Protein AF-A0A958E7C4-F1 (afdb_monomer_lite)

Sequence (116 aa):
GKSASSIRKDVEETSGQLFGSSYFYQQKHGRKPGKFPPIDDMLNWIRAKGITPRDGKTTERQLAFLFARKIAREGTDIFQGKRPELDPGEQIQKLVMEFSRSVSKELRKEIKAIHK

Foldseek 3Di:
DVFVVQWDWDDDPQDIDTDTDPVLVCLAQFFAAADFDDLVVLLVVCVVVVNDDPPVPDDSSNVSNVVSVCCNHGTDCSNVVVDHGPDCPVVVVVVSVVVVVVVVVVVVVVVVVVVD

Secondary structure (DSSP, 8-state):
-TTGGG-EEEE-SS-EEEE--THHHHHHH---SSSPPPHHHHHHHHHHTT---SSSSS-HHHHHHHHHHHHHHH--TTTTTSS-----HHHHHHHHHHHHHHHHHHHHHHHHHHT-

Radius of gyration: 21.51 Å; chains: 1; bounding box: 40×28×67 Å

pLDDT: mean 79.08, std 14.34, range [44.78, 96.5]

Structure (mmCIF, N/CA/C/O backbone):
data_AF-A0A958E7C4-F1
#
_entry.id   AF-A0A958E7C4-F1
#
loop_
_atom_site.group_PDB
_atom_site.id
_atom_site.type_symbol
_atom_site.label_atom_id
_atom_site.label_alt_id
_atom_site.label_comp_id
_atom_site.label_asym_id
_atom_site.label_entity_id
_atom_site.label_seq_id
_atom_site.pdbx_PDB_ins_code
_atom_site.Cartn_x
_atom_site.Cartn_y
_atom_site.Cartn_z
_atom_site.occupancy
_atom_site.B_iso_or_equiv
_atom_site.auth_seq_id
_atom_site.auth_comp_id
_atom_site.auth_asym_id
_atom_site.auth_atom_id
_atom_site.pdbx_PDB_model_num
ATOM 1 N N . GLY A 1 1 ? -0.947 -9.638 -5.042 1.00 55.94 1 GLY A N 1
ATOM 2 C CA . GLY A 1 1 ? -1.918 -8.681 -4.459 1.00 55.94 1 GLY A CA 1
ATOM 3 C C . GLY A 1 1 ? -2.679 -7.975 -5.567 1.00 55.94 1 GLY A C 1
ATOM 4 O O . GLY A 1 1 ? -2.106 -7.833 -6.639 1.00 55.94 1 GLY A O 1
ATOM 5 N N . LYS A 1 2 ? -3.928 -7.541 -5.321 1.00 61.06 2 LYS A N 1
ATOM 6 C CA . LYS A 1 2 ? -4.873 -7.056 -6.356 1.00 61.06 2 LYS A CA 1
ATOM 7 C C . LYS A 1 2 ? -4.293 -5.997 -7.316 1.00 61.06 2 LYS A C 1
ATOM 9 O O . LYS A 1 2 ? -4.568 -6.049 -8.509 1.00 61.06 2 LYS A O 1
ATOM 14 N N . SER A 1 3 ? -3.439 -5.097 -6.825 1.00 59.72 3 SER A N 1
ATOM 15 C CA . SER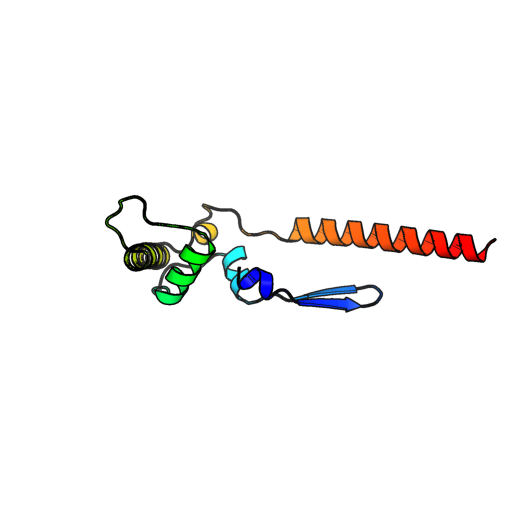 A 1 3 ? -2.794 -4.059 -7.646 1.00 59.72 3 SER A CA 1
ATOM 16 C C . SER A 1 3 ? -1.761 -4.621 -8.628 1.00 59.72 3 SER A C 1
ATOM 18 O O . SER A 1 3 ? -1.731 -4.208 -9.781 1.00 59.72 3 SER A O 1
ATOM 20 N N . ALA A 1 4 ? -0.957 -5.604 -8.213 1.00 57.22 4 ALA A N 1
ATOM 21 C CA . ALA A 1 4 ? 0.026 -6.245 -9.092 1.00 57.22 4 ALA A CA 1
ATOM 22 C C . ALA A 1 4 ? -0.652 -7.073 -10.197 1.00 57.22 4 ALA A C 1
ATOM 24 O O . ALA A 1 4 ? -0.196 -7.083 -11.330 1.00 57.22 4 ALA A O 1
ATOM 25 N N . SER A 1 5 ? -1.785 -7.707 -9.885 1.00 57.69 5 SER A N 1
ATOM 26 C CA . SER A 1 5 ? -2.604 -8.438 -10.863 1.00 57.69 5 SER A CA 1
ATOM 27 C C . SER A 1 5 ? -3.404 -7.530 -11.806 1.00 57.69 5 SER A C 1
ATOM 29 O O . SER A 1 5 ? -3.943 -8.021 -12.787 1.00 57.69 5 SER A O 1
ATOM 31 N N . SER A 1 6 ? -3.495 -6.224 -11.521 1.00 60.94 6 SER A N 1
ATOM 32 C CA . SER A 1 6 ? -4.144 -5.241 -12.409 1.00 60.94 6 SER A CA 1
ATOM 33 C C . SER A 1 6 ? -3.206 -4.666 -13.470 1.00 60.94 6 SER A C 1
ATOM 35 O O . SER A 1 6 ? -3.615 -3.803 -14.241 1.00 60.94 6 SER A O 1
ATOM 37 N N . ILE A 1 7 ? -1.943 -5.096 -13.469 1.00 61.53 7 ILE A N 1
ATOM 38 C CA . ILE A 1 7 ? -0.943 -4.613 -14.410 1.00 61.53 7 ILE A CA 1
ATOM 39 C C . ILE A 1 7 ? -1.217 -5.243 -15.775 1.00 61.53 7 ILE A C 1
ATOM 41 O O . ILE A 1 7 ? -1.097 -6.459 -15.933 1.00 61.53 7 ILE A O 1
ATOM 45 N N . ARG A 1 8 ? -1.556 -4.412 -16.761 1.00 62.72 8 ARG A N 1
ATOM 46 C CA . ARG A 1 8 ? -1.645 -4.813 -18.166 1.00 62.72 8 ARG A CA 1
ATOM 47 C C . ARG A 1 8 ? -0.456 -4.238 -18.922 1.00 62.72 8 ARG A C 1
ATOM 49 O O . ARG A 1 8 ? -0.132 -3.063 -18.769 1.00 62.72 8 ARG A O 1
ATOM 56 N N . LYS A 1 9 ? 0.172 -5.085 -19.733 1.00 55.97 9 LYS A N 1
ATOM 57 C CA . LYS A 1 9 ? 1.183 -4.688 -20.710 1.00 55.97 9 LYS A CA 1
ATOM 58 C C . LYS A 1 9 ? 0.541 -4.720 -22.090 1.00 55.97 9 LYS A C 1
ATOM 60 O O . LYS A 1 9 ? -0.021 -5.749 -22.453 1.00 55.97 9 LYS A O 1
ATOM 65 N N . ASP A 1 10 ? 0.642 -3.628 -22.827 1.00 56.00 10 ASP A N 1
ATOM 66 C CA . ASP A 1 10 ? 0.451 -3.642 -24.273 1.00 56.00 10 ASP A CA 1
ATOM 67 C C . ASP A 1 10 ? 1.828 -3.384 -24.889 1.00 56.00 10 ASP A C 1
ATOM 69 O O . ASP A 1 10 ? 2.517 -2.438 -24.511 1.00 56.00 10 ASP A O 1
ATOM 73 N N . VAL A 1 11 ? 2.279 -4.302 -25.740 1.00 52.50 11 VAL A N 1
ATOM 74 C CA . VAL A 1 11 ? 3.619 -4.284 -26.334 1.00 52.50 11 VAL A CA 1
ATOM 75 C C . VAL A 1 11 ? 3.449 -4.216 -27.842 1.00 52.50 11 VAL A C 1
ATOM 77 O O . VAL A 1 11 ? 2.817 -5.094 -28.424 1.00 52.50 11 VAL A O 1
ATOM 80 N N . GLU A 1 12 ? 4.017 -3.183 -28.448 1.00 61.03 12 GLU A N 1
ATOM 81 C CA . GLU A 1 12 ? 4.210 -3.063 -29.887 1.00 61.03 12 GLU A CA 1
ATOM 82 C C . GLU A 1 12 ? 5.668 -3.350 -30.257 1.00 61.03 12 GLU A C 1
ATOM 84 O O . GLU A 1 12 ? 6.538 -3.492 -29.397 1.00 61.03 12 GLU A O 1
ATOM 89 N N . GLU A 1 13 ? 5.941 -3.418 -31.558 1.00 51.16 13 GLU A N 1
ATOM 90 C CA . GLU A 1 13 ? 7.229 -3.830 -32.127 1.00 51.16 13 GLU A CA 1
ATOM 91 C C . GLU A 1 13 ? 8.426 -3.022 -31.583 1.00 51.16 13 GLU A C 1
ATOM 93 O O . GLU A 1 13 ? 9.528 -3.550 -31.439 1.00 51.16 13 GLU A O 1
ATOM 98 N N . THR A 1 14 ? 8.207 -1.757 -31.200 1.00 51.28 14 THR A N 1
ATOM 99 C CA . THR A 1 14 ? 9.247 -0.869 -30.644 1.00 51.28 14 THR A CA 1
ATOM 100 C C . THR A 1 14 ? 8.851 -0.145 -29.354 1.00 51.28 14 THR A C 1
ATOM 102 O O . THR A 1 14 ? 9.653 0.620 -28.815 1.00 51.28 14 THR A O 1
ATOM 105 N N . SER A 1 15 ? 7.644 -0.368 -28.823 1.00 44.78 15 SER A N 1
ATOM 106 C CA . SER A 1 15 ? 7.156 0.356 -27.645 1.00 44.78 15 SER A CA 1
ATOM 107 C C . SER A 1 15 ? 6.353 -0.534 -26.700 1.00 44.78 15 SER A C 1
ATOM 109 O O . SER A 1 15 ? 5.818 -1.565 -27.089 1.00 44.78 15 SER A O 1
ATOM 111 N N . GLY A 1 16 ? 6.287 -0.158 -25.425 1.00 52.00 16 GLY A N 1
ATOM 112 C CA . GLY A 1 16 ? 5.502 -0.871 -24.424 1.00 52.00 16 GLY A CA 1
ATOM 113 C C . GLY A 1 16 ? 4.782 0.109 -23.513 1.00 52.00 16 GLY A C 1
ATOM 114 O O . GLY A 1 16 ? 5.394 1.046 -23.001 1.00 52.00 16 GLY A O 1
ATOM 115 N N . GLN A 1 17 ? 3.491 -0.114 -23.297 1.00 53.34 17 GLN A N 1
ATOM 116 C CA . GLN A 1 17 ? 2.671 0.639 -22.356 1.00 53.34 17 GLN A CA 1
ATOM 117 C C . GLN A 1 17 ? 2.307 -0.245 -21.163 1.00 53.34 17 GLN A C 1
ATOM 119 O O . GLN A 1 17 ? 1.892 -1.397 -21.317 1.00 53.34 17 GLN A O 1
ATOM 124 N N . LEU A 1 18 ? 2.483 0.302 -19.958 1.00 57.19 18 LEU A N 1
ATOM 125 C CA . LEU A 1 18 ? 2.139 -0.357 -18.702 1.00 57.19 18 LEU A CA 1
ATOM 126 C C . LEU A 1 18 ? 0.957 0.370 -18.058 1.00 57.19 18 LEU A C 1
ATOM 128 O O . LEU A 1 18 ? 1.089 1.502 -17.595 1.00 57.19 18 LEU A O 1
ATOM 132 N N . PHE A 1 19 ? -0.186 -0.300 -17.989 1.00 58.38 19 PHE A N 1
ATOM 133 C CA . PHE A 1 19 ? -1.380 0.202 -17.318 1.00 58.38 19 PHE A CA 1
ATOM 134 C C . PHE A 1 19 ? -1.497 -0.442 -15.939 1.00 58.38 19 PHE A C 1
ATOM 136 O O . PHE A 1 19 ? -1.333 -1.653 -15.802 1.00 58.38 19 PHE A O 1
ATOM 143 N N . GLY A 1 20 ? -1.798 0.347 -14.908 1.00 57.69 20 GLY A N 1
ATOM 144 C CA . GLY A 1 20 ? -2.025 -0.143 -13.548 1.00 57.69 20 GLY A CA 1
ATOM 145 C C . GLY A 1 20 ? -3.230 0.539 -12.909 1.00 57.69 20 GLY A C 1
ATOM 146 O O . GLY A 1 20 ? -3.552 1.679 -13.237 1.00 57.69 20 GLY A O 1
ATOM 147 N N . SER A 1 21 ? -3.916 -0.155 -11.996 1.00 56.53 21 SER A N 1
ATOM 148 C CA . SER A 1 21 ? -5.085 0.417 -11.314 1.00 56.53 21 SER A CA 1
ATOM 149 C C . SER A 1 21 ? -4.745 1.678 -10.509 1.00 56.53 21 SER A C 1
ATOM 151 O O . SER A 1 21 ? -3.627 1.847 -10.018 1.00 56.53 21 SER 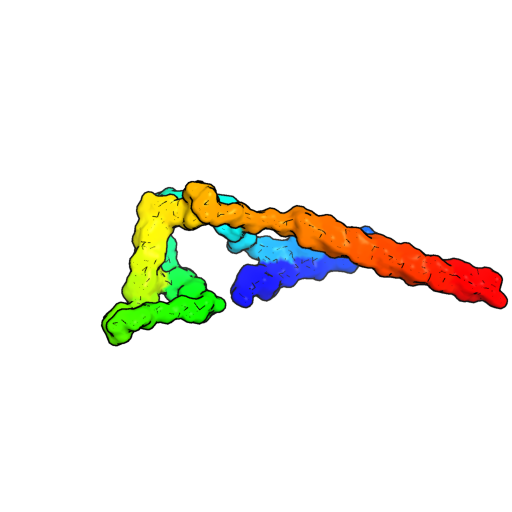A O 1
ATOM 153 N N . SER A 1 22 ? -5.753 2.528 -10.283 1.00 56.03 22 SER A N 1
ATOM 154 C CA . SER A 1 22 ? -5.682 3.743 -9.451 1.00 56.03 22 SER A CA 1
ATOM 155 C C . SER A 1 22 ? -5.114 3.511 -8.041 1.00 56.03 22 SER A C 1
ATOM 157 O O . SER A 1 22 ? -4.603 4.440 -7.418 1.00 56.03 22 SER A O 1
ATOM 159 N N . TYR A 1 23 ? -5.106 2.267 -7.551 1.00 55.34 23 TYR A N 1
ATOM 160 C CA . TYR A 1 23 ? -4.414 1.862 -6.324 1.00 55.34 23 TYR A CA 1
ATOM 161 C C . TYR A 1 23 ? -2.900 2.136 -6.341 1.00 55.34 23 TYR A C 1
ATOM 163 O O . TYR A 1 23 ? -2.298 2.265 -5.275 1.00 55.34 23 TYR A O 1
ATOM 171 N N . PHE A 1 24 ? -2.259 2.249 -7.511 1.00 62.38 24 PHE A N 1
ATOM 172 C CA . PHE A 1 24 ? -0.859 2.672 -7.604 1.00 62.38 24 PHE A CA 1
ATOM 173 C C . PHE A 1 24 ? -0.648 4.120 -7.163 1.00 62.38 24 PHE A C 1
ATOM 175 O O . PHE A 1 24 ? 0.380 4.409 -6.559 1.00 62.38 24 PHE A O 1
ATOM 182 N N . TYR A 1 25 ? -1.634 5.002 -7.354 1.00 68.19 25 TYR A N 1
ATOM 183 C CA . TYR A 1 25 ? -1.538 6.397 -6.919 1.00 68.19 25 TYR A CA 1
ATOM 184 C C . TYR A 1 25 ? -1.317 6.503 -5.407 1.00 68.19 25 TYR A C 1
ATOM 186 O O . TYR A 1 25 ? -0.472 7.261 -4.948 1.00 68.19 25 TYR A O 1
ATOM 194 N N . GLN A 1 26 ? -2.024 5.686 -4.624 1.00 70.31 26 GLN A N 1
ATOM 195 C CA . GLN A 1 26 ? -1.898 5.670 -3.162 1.00 70.31 26 GLN A CA 1
ATOM 196 C C . GLN A 1 26 ? -0.608 4.985 -2.695 1.00 70.31 26 GLN A C 1
ATOM 198 O O . GLN A 1 26 ? -0.132 5.262 -1.600 1.00 70.31 26 GLN A O 1
ATOM 203 N N . GLN A 1 27 ? -0.026 4.100 -3.509 1.00 70.81 27 GLN A N 1
ATOM 204 C CA . GLN A 1 27 ? 1.301 3.532 -3.246 1.00 70.81 27 GLN A CA 1
ATOM 205 C C . GLN A 1 27 ? 2.428 4.502 -3.618 1.00 70.81 27 GLN A C 1
ATOM 207 O O . GLN A 1 27 ? 3.513 4.405 -3.055 1.00 70.81 27 GLN A O 1
ATOM 212 N N . LYS A 1 28 ? 2.166 5.434 -4.538 1.00 71.25 28 LYS A N 1
ATOM 213 C CA . LYS A 1 28 ? 3.080 6.516 -4.883 1.00 71.25 28 LYS A CA 1
ATOM 214 C C . LYS A 1 28 ? 2.996 7.643 -3.854 1.00 71.25 28 LYS A C 1
ATOM 216 O O . LYS A 1 28 ? 3.960 7.874 -3.157 1.00 71.25 28 LYS A O 1
ATOM 221 N N . HIS A 1 29 ? 1.825 8.240 -3.653 1.00 79.56 29 HIS A N 1
ATOM 222 C CA . HIS A 1 29 ? 1.667 9.472 -2.864 1.00 79.56 29 HIS A CA 1
ATOM 223 C C . HIS A 1 29 ? 1.045 9.281 -1.473 1.00 79.56 29 HIS A C 1
ATOM 225 O O . HIS A 1 29 ? 0.902 10.229 -0.699 1.00 79.56 29 HIS A O 1
ATOM 231 N N . GLY A 1 30 ? 0.618 8.065 -1.135 1.00 83.44 30 GLY A N 1
ATOM 232 C CA . GLY A 1 30 ? -0.143 7.822 0.085 1.00 83.44 30 GLY A CA 1
ATOM 233 C C . GLY A 1 30 ? -1.589 8.330 0.023 1.00 83.44 30 GLY A C 1
ATOM 234 O O . GLY A 1 30 ? -2.091 8.808 -0.994 1.00 83.44 30 GLY A O 1
ATOM 235 N N . ARG A 1 31 ? -2.292 8.200 1.149 1.00 87.44 31 ARG A N 1
ATOM 236 C CA . ARG A 1 31 ? -3.640 8.729 1.392 1.00 87.44 31 ARG A CA 1
ATOM 237 C C . ARG A 1 31 ? -3.584 9.769 2.511 1.00 87.44 31 ARG A C 1
ATOM 239 O O . ARG A 1 31 ? -3.054 9.483 3.585 1.00 87.44 31 ARG A O 1
ATOM 246 N N . LYS A 1 32 ? -4.172 10.942 2.257 1.00 89.69 32 LYS A N 1
ATOM 247 C CA . LYS A 1 32 ? -4.319 12.044 3.224 1.00 89.69 32 LYS A CA 1
ATOM 248 C C . LYS A 1 32 ? -5.231 11.646 4.403 1.00 89.69 32 LYS A C 1
ATOM 250 O O . LYS A 1 32 ? -6.110 10.797 4.205 1.00 89.69 32 LYS A O 1
ATOM 255 N N . PRO A 1 33 ? -5.073 12.252 5.595 1.00 93.12 33 PRO A N 1
ATOM 256 C CA . PRO A 1 33 ? -6.042 12.112 6.683 1.00 93.12 33 PRO A CA 1
ATOM 257 C C . PRO A 1 33 ? -7.432 12.625 6.276 1.00 93.12 33 PRO A C 1
ATOM 259 O O . PRO A 1 33 ? -7.577 13.399 5.328 1.00 93.12 33 PRO A O 1
ATOM 262 N N . GLY A 1 34 ? -8.463 12.187 6.997 1.00 92.75 34 GLY A N 1
ATOM 263 C CA . GLY A 1 34 ? -9.849 12.601 6.802 1.00 92.75 34 GLY A CA 1
ATOM 264 C C . GLY A 1 34 ? -10.817 11.426 6.891 1.00 92.75 34 GLY A C 1
ATOM 265 O O . GLY A 1 34 ? -10.977 10.812 7.945 1.00 92.75 34 GLY A O 1
ATOM 266 N N . LYS A 1 35 ? -11.492 11.117 5.775 1.00 91.62 35 LYS A N 1
ATOM 267 C CA . LYS A 1 35 ? -12.538 10.084 5.741 1.00 91.62 35 LYS A CA 1
ATOM 268 C C . LYS A 1 35 ? -12.007 8.727 6.191 1.00 91.62 35 LYS A C 1
ATOM 270 O O . LYS A 1 35 ? -10.934 8.291 5.761 1.00 91.62 35 LYS A O 1
ATOM 275 N N . PHE A 1 36 ? -12.820 8.037 6.983 1.00 92.94 36 PHE A N 1
ATOM 276 C CA . PHE A 1 36 ? -12.520 6.706 7.485 1.00 92.94 36 PHE A CA 1
ATOM 277 C C . PHE A 1 36 ? -12.423 5.693 6.325 1.00 92.94 36 PHE A C 1
ATOM 279 O O . PHE A 1 36 ? -13.319 5.652 5.478 1.00 92.94 36 PHE A O 1
ATOM 286 N N . PRO A 1 37 ? -11.330 4.916 6.203 1.00 91.50 37 PRO A N 1
ATOM 287 C CA . PRO A 1 37 ? -11.239 3.844 5.215 1.00 91.50 37 PRO A CA 1
ATOM 288 C C . PRO A 1 37 ? -12.321 2.774 5.431 1.00 91.50 37 PRO A C 1
ATOM 290 O O . PRO A 1 37 ? -12.576 2.418 6.582 1.00 91.50 37 PRO A O 1
ATOM 293 N N . PRO A 1 38 ? -12.922 2.219 4.364 1.00 93.69 38 PRO A N 1
ATOM 294 C CA . PRO A 1 38 ? -13.821 1.077 4.494 1.00 93.69 38 PRO A CA 1
ATOM 295 C C . PRO A 1 38 ? -13.131 -0.088 5.213 1.00 93.69 38 PRO A C 1
ATOM 297 O O . 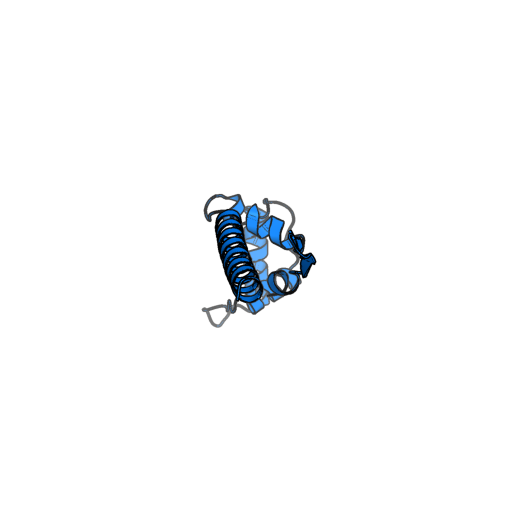PRO A 1 38 ? -12.001 -0.459 4.883 1.00 93.69 38 PRO A O 1
ATOM 300 N N . ILE A 1 39 ? -13.806 -0.663 6.209 1.00 93.62 39 ILE A N 1
ATOM 301 C CA . ILE A 1 39 ? -13.235 -1.737 7.033 1.00 93.62 39 ILE A CA 1
ATOM 302 C C . ILE A 1 39 ? -12.944 -2.981 6.204 1.00 93.62 39 ILE A C 1
ATOM 304 O O . ILE A 1 39 ? -11.895 -3.591 6.389 1.00 93.62 39 ILE A O 1
ATOM 308 N N . ASP A 1 40 ? -13.828 -3.337 5.277 1.00 92.38 40 ASP A N 1
ATOM 309 C CA . ASP A 1 40 ? -13.671 -4.561 4.491 1.00 92.38 40 ASP A CA 1
ATOM 310 C C . ASP A 1 40 ? -12.479 -4.464 3.520 1.00 92.38 40 ASP A C 1
ATOM 312 O O . ASP A 1 40 ? -11.762 -5.445 3.316 1.00 92.38 40 ASP A O 1
ATOM 316 N N . ASP A 1 41 ? -12.168 -3.265 3.012 1.00 89.12 41 ASP A N 1
ATOM 317 C CA . ASP A 1 41 ? -10.945 -3.021 2.236 1.00 89.12 41 ASP A CA 1
ATOM 318 C C . ASP A 1 41 ? -9.688 -3.179 3.095 1.00 89.12 41 ASP A C 1
ATOM 320 O O . ASP A 1 41 ? -8.702 -3.774 2.652 1.00 89.12 41 ASP A O 1
ATOM 324 N N . MET A 1 42 ? -9.714 -2.687 4.339 1.00 91.62 42 MET A N 1
ATOM 325 C CA . MET A 1 42 ? -8.601 -2.865 5.276 1.00 91.62 42 MET A CA 1
ATOM 326 C C . MET A 1 42 ? -8.438 -4.317 5.705 1.00 91.62 42 MET A C 1
ATOM 328 O O . MET A 1 42 ? -7.307 -4.789 5.782 1.00 91.62 42 MET A O 1
ATOM 332 N N . LEU A 1 43 ? -9.538 -5.043 5.904 1.00 93.31 43 LEU A N 1
ATOM 333 C CA . LEU A 1 43 ? -9.537 -6.472 6.200 1.00 93.31 43 LEU A CA 1
ATOM 334 C C . LEU A 1 43 ? -8.871 -7.263 5.062 1.00 93.31 43 LEU A C 1
ATOM 336 O O . LEU A 1 43 ? -7.985 -8.086 5.288 1.00 93.31 43 LEU A O 1
ATOM 340 N N . ASN A 1 44 ? -9.247 -6.962 3.819 1.00 90.12 44 ASN A N 1
ATOM 341 C CA . ASN A 1 44 ? -8.628 -7.558 2.639 1.00 90.12 44 ASN A CA 1
ATOM 342 C C . ASN A 1 44 ? -7.137 -7.212 2.538 1.00 90.12 44 ASN A C 1
ATOM 344 O O . ASN A 1 44 ? -6.327 -8.064 2.170 1.00 90.12 44 ASN A O 1
ATOM 348 N N . TRP A 1 45 ? -6.762 -5.976 2.872 1.00 88.38 45 TRP A N 1
ATOM 349 C CA . TRP A 1 45 ? -5.373 -5.530 2.838 1.00 88.38 45 TRP A CA 1
ATOM 350 C C . TRP A 1 45 ? -4.502 -6.223 3.894 1.00 88.38 45 TRP A C 1
ATOM 352 O O . TRP A 1 45 ? -3.440 -6.735 3.534 1.00 88.38 45 TRP A O 1
ATOM 362 N N . ILE A 1 46 ? -4.943 -6.310 5.158 1.00 92.00 46 ILE A N 1
ATOM 363 C CA . ILE A 1 46 ? -4.177 -6.998 6.216 1.00 92.00 46 ILE A CA 1
ATOM 364 C C . ILE A 1 46 ? -4.002 -8.486 5.895 1.00 92.00 46 ILE A C 1
ATOM 366 O O . ILE A 1 46 ? -2.892 -9.000 6.020 1.00 92.00 46 ILE A O 1
ATOM 370 N N . ARG A 1 47 ? -5.040 -9.146 5.360 1.00 92.75 47 ARG A N 1
ATOM 371 C CA . ARG A 1 47 ? -4.979 -10.549 4.918 1.00 92.75 47 ARG A CA 1
ATOM 372 C C . ARG A 1 47 ? -3.998 -10.740 3.771 1.00 92.75 47 ARG A C 1
ATOM 374 O O . ARG A 1 47 ? -3.136 -11.608 3.833 1.00 92.75 47 ARG A O 1
ATOM 381 N N . ALA A 1 48 ? -4.066 -9.883 2.752 1.00 86.81 48 ALA A N 1
ATOM 382 C CA . ALA A 1 48 ? -3.143 -9.927 1.619 1.00 86.81 48 ALA A CA 1
ATOM 383 C C . ALA A 1 48 ? -1.679 -9.666 2.017 1.00 86.81 48 ALA A C 1
ATOM 385 O O . ALA A 1 48 ? -0.769 -10.033 1.274 1.00 86.81 48 ALA A O 1
ATOM 386 N N . LYS A 1 49 ? -1.446 -9.006 3.156 1.00 84.38 49 LYS A N 1
ATOM 387 C CA . LYS A 1 49 ? -0.117 -8.753 3.723 1.00 84.38 49 LYS A CA 1
ATOM 388 C C . LYS A 1 49 ? 0.313 -9.791 4.763 1.00 84.38 49 LYS A C 1
ATOM 390 O O . LYS A 1 49 ? 1.440 -9.696 5.235 1.00 84.38 49 LYS A O 1
ATOM 395 N N . GLY A 1 50 ? -0.548 -10.748 5.118 1.00 90.62 50 GLY A N 1
ATOM 396 C CA . GLY A 1 50 ? -0.282 -11.708 6.192 1.00 90.62 50 GLY A CA 1
ATOM 397 C C . GLY A 1 50 ? -0.133 -11.049 7.567 1.00 90.62 50 GLY A C 1
ATOM 398 O O . GLY A 1 50 ? 0.590 -11.557 8.417 1.00 90.62 50 GLY A O 1
ATOM 399 N N . ILE A 1 51 ? -0.762 -9.888 7.780 1.00 91.44 51 ILE A N 1
ATOM 400 C CA . ILE A 1 51 ? -0.705 -9.165 9.052 1.00 91.44 51 ILE A CA 1
ATOM 401 C C . ILE A 1 51 ? -1.773 -9.744 9.974 1.00 91.44 51 ILE A C 1
ATOM 403 O O . ILE A 1 51 ? -2.968 -9.567 9.732 1.00 91.44 51 ILE A O 1
ATOM 407 N N . THR A 1 52 ? -1.334 -10.379 11.057 1.00 92.25 52 THR A N 1
ATOM 408 C CA . THR A 1 52 ? -2.210 -10.947 12.082 1.00 92.25 52 THR A CA 1
ATOM 409 C C . THR A 1 52 ? -2.025 -10.249 13.435 1.00 92.25 52 THR A C 1
ATOM 411 O O . THR A 1 52 ? -0.934 -9.751 13.745 1.00 92.25 52 THR A O 1
ATOM 414 N N . PRO A 1 53 ? -3.084 -10.175 14.260 1.00 91.19 53 PRO A N 1
ATOM 415 C CA . PRO A 1 53 ? -2.972 -9.716 15.639 1.00 91.19 53 PRO A CA 1
ATOM 416 C C . PRO A 1 53 ? -2.072 -10.652 16.459 1.00 91.19 53 PRO A C 1
ATOM 418 O O . PRO A 1 53 ? -2.174 -11.870 16.349 1.00 91.19 53 PRO A O 1
ATOM 421 N N . ARG A 1 54 ? -1.183 -10.087 17.284 1.00 90.50 54 ARG A N 1
ATOM 422 C CA . ARG A 1 54 ? -0.181 -10.857 18.055 1.00 90.50 54 ARG A CA 1
ATOM 423 C C . ARG A 1 54 ? -0.603 -11.189 19.484 1.00 90.50 54 ARG A C 1
ATOM 425 O O . ARG A 1 54 ? 0.052 -11.981 20.146 1.00 90.50 54 ARG A O 1
ATOM 432 N N . ASP A 1 55 ? -1.653 -10.548 19.973 1.00 89.75 55 ASP A N 1
ATOM 433 C CA . ASP A 1 55 ? -2.078 -10.598 21.373 1.00 89.75 55 ASP A CA 1
ATOM 434 C C . ASP A 1 55 ? -3.047 -11.751 21.680 1.00 89.75 55 ASP A C 1
ATOM 436 O O . ASP A 1 55 ? -3.463 -11.908 22.826 1.00 89.75 55 ASP A O 1
ATOM 440 N N . GLY A 1 56 ? -3.443 -12.526 20.662 1.00 86.25 56 GLY A N 1
ATOM 441 C CA . GLY A 1 56 ? -4.410 -13.623 20.775 1.00 86.25 56 GLY A CA 1
ATOM 442 C C . GLY A 1 56 ? -5.825 -13.194 21.185 1.00 86.25 56 GLY A C 1
ATOM 443 O O . GLY A 1 56 ? -6.685 -14.048 21.373 1.00 86.25 56 GLY A O 1
ATOM 444 N N . LYS A 1 57 ? -6.077 -11.888 21.335 1.00 91.31 57 LYS A N 1
ATOM 445 C CA . LYS A 1 57 ? -7.340 -11.316 21.833 1.00 91.31 57 LYS A CA 1
ATOM 446 C C . LYS A 1 57 ? -8.005 -10.421 20.800 1.00 91.31 57 LYS A C 1
ATOM 448 O O . LYS A 1 57 ? -9.229 -10.344 20.737 1.00 91.31 57 LYS A O 1
ATOM 453 N N . THR A 1 58 ? -7.201 -9.736 19.997 1.00 93.44 58 THR A N 1
ATOM 454 C CA . THR A 1 58 ? -7.677 -8.860 18.940 1.00 93.44 58 THR A CA 1
ATOM 455 C C . THR A 1 58 ? -8.048 -9.696 17.720 1.00 93.44 58 THR A C 1
ATOM 457 O O . THR A 1 58 ? -7.282 -10.534 17.255 1.00 93.44 58 THR A O 1
ATOM 460 N N . THR A 1 59 ? -9.231 -9.449 17.170 1.00 94.50 59 THR A N 1
ATOM 461 C CA . THR A 1 59 ? -9.670 -10.031 15.896 1.00 94.50 59 THR A CA 1
ATOM 462 C C . THR A 1 59 ? -9.084 -9.263 14.711 1.00 94.50 59 THR A C 1
ATOM 464 O O . THR A 1 59 ? -8.789 -8.069 14.806 1.00 94.50 59 THR A O 1
ATOM 467 N N . GLU A 1 60 ? -8.990 -9.898 13.540 1.00 94.19 60 GLU A N 1
ATOM 468 C CA . GLU A 1 60 ? -8.592 -9.216 12.297 1.00 94.19 60 GLU A CA 1
ATOM 469 C C . GLU A 1 60 ? -9.445 -7.971 12.011 1.00 94.19 60 GLU A C 1
ATOM 471 O O . GLU A 1 60 ? -8.932 -6.954 11.551 1.00 94.19 60 GLU A O 1
ATOM 476 N N . ARG A 1 61 ? -10.749 -8.018 12.318 1.00 94.75 61 ARG A N 1
ATOM 477 C CA . ARG A 1 61 ? -11.666 -6.891 12.098 1.00 94.75 61 ARG A CA 1
ATOM 478 C C . ARG A 1 61 ? -11.375 -5.723 13.039 1.00 94.75 61 ARG A C 1
ATOM 480 O O . ARG A 1 61 ? -11.403 -4.575 12.603 1.00 94.75 61 ARG A O 1
ATOM 487 N N . GLN A 1 62 ? -11.053 -6.001 14.302 1.00 95.94 62 GLN A N 1
ATOM 488 C CA . GLN A 1 62 ? -10.607 -4.973 15.248 1.00 95.94 62 GLN A CA 1
ATOM 489 C C . GLN A 1 62 ? -9.264 -4.379 14.817 1.00 95.94 62 GLN A C 1
ATOM 491 O O . GLN A 1 62 ? -9.108 -3.160 14.820 1.00 95.94 62 GLN A O 1
ATOM 496 N N . LEU A 1 63 ? -8.326 -5.210 14.360 1.00 95.38 63 LEU A N 1
ATOM 497 C CA . LEU A 1 63 ? -7.058 -4.732 13.819 1.00 95.38 63 LEU A CA 1
ATOM 498 C C . LEU A 1 63 ? -7.267 -3.845 12.579 1.00 95.38 63 LEU A C 1
ATOM 500 O O . LEU A 1 63 ? -6.707 -2.751 12.502 1.00 95.38 63 LEU A O 1
ATOM 504 N N . ALA A 1 64 ? -8.127 -4.261 11.645 1.00 95.31 64 ALA A N 1
ATOM 505 C CA . ALA A 1 64 ? -8.506 -3.472 10.473 1.00 95.31 64 ALA A CA 1
ATOM 506 C C . ALA A 1 64 ? -9.123 -2.120 10.867 1.00 95.31 64 ALA A C 1
ATOM 508 O O . ALA A 1 64 ? -8.782 -1.093 10.280 1.00 95.31 64 ALA A O 1
ATOM 509 N N . PHE A 1 65 ? -9.974 -2.096 11.898 1.00 96.50 65 PHE A N 1
ATOM 510 C CA . PHE A 1 65 ? -10.532 -0.861 12.448 1.00 96.50 65 PHE A CA 1
ATOM 511 C C . PHE A 1 65 ? -9.458 0.063 13.026 1.00 96.50 65 PHE A C 1
ATOM 513 O O . PHE A 1 65 ? -9.489 1.267 12.770 1.00 96.50 65 PHE A O 1
ATOM 520 N N . LEU A 1 66 ? -8.480 -0.474 13.760 1.00 95.44 66 LEU A N 1
ATOM 521 C CA . LEU A 1 66 ? -7.376 0.318 14.308 1.00 95.44 66 LEU A CA 1
ATOM 522 C C . LEU A 1 66 ? -6.514 0.935 13.198 1.00 95.44 66 LEU A C 1
ATOM 524 O O . LEU A 1 66 ? -6.198 2.125 13.262 1.00 95.44 66 LEU A O 1
ATOM 528 N N . PHE A 1 67 ? -6.202 0.172 12.146 1.00 94.31 67 PHE A N 1
ATOM 529 C CA . PHE A 1 67 ? -5.516 0.701 10.964 1.00 94.31 67 PHE A CA 1
ATOM 530 C C . PHE A 1 67 ? -6.332 1.795 10.275 1.00 94.31 67 PHE A C 1
ATOM 532 O O . PHE A 1 67 ? -5.803 2.873 9.999 1.00 94.31 67 PHE A O 1
ATOM 539 N N . ALA A 1 68 ? -7.624 1.552 10.046 1.00 94.69 68 ALA A N 1
ATOM 540 C CA . ALA A 1 68 ? -8.515 2.523 9.427 1.00 94.69 68 ALA A CA 1
ATOM 541 C C . ALA A 1 68 ? -8.589 3.820 10.248 1.00 94.69 68 ALA A C 1
ATOM 543 O O . ALA A 1 68 ? -8.444 4.908 9.692 1.00 94.69 68 ALA A O 1
ATOM 544 N N . ARG A 1 69 ? -8.700 3.716 11.579 1.00 96.50 69 ARG A N 1
ATOM 545 C CA . ARG A 1 69 ? -8.691 4.858 12.502 1.00 96.50 69 ARG A CA 1
ATOM 546 C C . ARG A 1 69 ? -7.381 5.638 12.443 1.00 96.50 69 ARG A C 1
ATOM 548 O O . ARG A 1 69 ? -7.419 6.866 12.391 1.00 96.50 69 ARG A O 1
ATOM 555 N N . LYS A 1 70 ? -6.233 4.955 12.425 1.00 94.75 70 LYS A N 1
ATOM 556 C CA . LYS A 1 70 ? -4.924 5.613 12.301 1.00 94.75 70 LYS A CA 1
ATOM 557 C C . LYS A 1 70 ? -4.810 6.365 10.974 1.00 94.75 70 LYS A C 1
ATOM 559 O O . LYS A 1 70 ? -4.449 7.537 10.976 1.00 94.75 70 LYS A O 1
ATOM 564 N N . ILE A 1 71 ? -5.166 5.725 9.857 1.00 94.25 71 ILE A N 1
ATOM 565 C CA . ILE A 1 71 ? -5.120 6.340 8.520 1.00 94.25 71 ILE A CA 1
ATOM 566 C C . ILE A 1 71 ? -6.102 7.513 8.420 1.00 94.25 71 ILE A C 1
ATOM 568 O O . ILE A 1 71 ? -5.768 8.535 7.832 1.00 94.25 71 ILE A O 1
ATOM 572 N N . ALA A 1 72 ? -7.293 7.408 9.010 1.00 95.06 72 ALA A N 1
ATOM 573 C CA . ALA A 1 72 ? -8.248 8.512 9.056 1.00 95.06 72 ALA A CA 1
ATOM 574 C C . ALA A 1 72 ? -7.680 9.719 9.817 1.00 95.06 72 ALA A C 1
ATOM 576 O O . ALA A 1 72 ? -7.837 10.853 9.377 1.00 95.06 72 ALA A O 1
ATOM 577 N N . ARG A 1 73 ? -6.982 9.479 10.933 1.00 96.06 73 ARG A N 1
ATOM 578 C CA . ARG A 1 73 ? -6.419 10.543 11.771 1.00 96.06 73 ARG A CA 1
ATOM 579 C C . ARG A 1 73 ? -5.167 11.182 11.176 1.00 96.06 73 ARG A C 1
ATOM 581 O O . ARG A 1 73 ? -5.011 12.392 11.257 1.00 96.06 73 ARG A O 1
ATOM 588 N N . GLU A 1 74 ? -4.269 10.382 10.615 1.00 95.12 74 GLU A N 1
ATOM 589 C CA . GLU A 1 74 ? -2.903 10.826 10.294 1.00 95.12 74 GLU A CA 1
ATOM 590 C C . GLU A 1 74 ? -2.549 10.689 8.807 1.00 95.12 74 GLU A C 1
ATOM 592 O O . GLU A 1 74 ? -1.490 11.129 8.369 1.00 95.12 74 GLU A O 1
ATOM 597 N N . GLY A 1 75 ? -3.398 10.036 8.018 1.00 91.69 75 GLY A N 1
ATOM 598 C CA . GLY A 1 75 ? -3.027 9.554 6.696 1.00 91.69 75 GLY A CA 1
ATOM 599 C C . GLY A 1 75 ? -2.074 8.360 6.764 1.00 91.69 75 GLY A C 1
ATOM 600 O O . GLY A 1 75 ? -1.735 7.838 7.828 1.00 91.69 75 GLY A O 1
ATOM 601 N N . THR A 1 76 ? -1.650 7.892 5.598 1.00 91.25 76 THR A N 1
ATOM 602 C CA . THR A 1 76 ? -0.667 6.802 5.470 1.00 91.25 76 THR A CA 1
ATOM 603 C C . THR A 1 76 ? 0.758 7.286 5.720 1.00 91.25 76 THR A C 1
ATOM 605 O O . THR A 1 76 ? 1.054 8.450 5.474 1.00 91.25 76 THR A O 1
ATOM 608 N N . ASP A 1 77 ? 1.668 6.381 6.072 1.00 89.06 77 ASP A N 1
ATOM 609 C CA . ASP A 1 77 ? 3.078 6.718 6.321 1.00 89.06 77 ASP A CA 1
ATOM 610 C C . ASP A 1 77 ? 3.784 7.371 5.117 1.00 89.06 77 ASP A C 1
ATOM 612 O O . ASP A 1 77 ? 4.638 8.228 5.318 1.00 89.06 77 ASP A O 1
ATOM 616 N N . ILE A 1 78 ? 3.393 7.021 3.883 1.00 86.75 78 ILE A N 1
ATOM 617 C CA . ILE A 1 78 ? 3.892 7.669 2.654 1.00 86.75 78 ILE A CA 1
ATOM 618 C C . ILE A 1 78 ? 3.482 9.147 2.627 1.00 86.75 78 ILE A C 1
ATOM 620 O O . ILE A 1 78 ? 4.320 10.021 2.453 1.00 86.75 78 ILE A O 1
ATOM 624 N N . PHE A 1 79 ? 2.207 9.438 2.906 1.00 88.25 79 PHE A N 1
ATOM 625 C CA . PHE A 1 79 ? 1.707 10.815 2.994 1.00 88.25 79 PHE A CA 1
ATOM 626 C C . PHE A 1 79 ? 2.398 11.620 4.107 1.00 88.25 79 PHE A C 1
ATOM 628 O O . PHE A 1 79 ? 2.612 12.818 3.969 1.00 88.25 79 PHE A O 1
ATOM 635 N N . GLN A 1 80 ? 2.761 10.961 5.209 1.00 87.81 80 GLN A N 1
ATOM 636 C CA . GLN A 1 80 ? 3.485 11.586 6.318 1.00 87.81 80 GLN A CA 1
ATOM 637 C C . GLN A 1 80 ? 4.990 11.761 6.041 1.00 87.81 80 GLN A C 1
ATOM 639 O O . GLN A 1 80 ? 5.701 12.243 6.918 1.00 87.81 80 GLN A O 1
ATOM 644 N N . GLY A 1 81 ? 5.504 11.308 4.890 1.00 85.62 81 GLY A N 1
ATOM 645 C CA . GLY A 1 81 ? 6.938 11.310 4.581 1.00 85.62 81 GLY A CA 1
ATOM 646 C C . GLY A 1 81 ? 7.769 10.330 5.421 1.00 85.62 81 GLY A C 1
ATOM 647 O O . GLY A 1 81 ? 8.993 10.352 5.368 1.00 85.62 81 GLY A O 1
ATOM 648 N N . LYS A 1 82 ? 7.125 9.446 6.197 1.00 86.94 82 LYS A N 1
ATOM 649 C CA . LYS A 1 82 ? 7.791 8.424 7.027 1.00 86.94 82 LYS A CA 1
ATOM 650 C C . LYS A 1 82 ? 8.285 7.238 6.208 1.00 86.94 82 LYS A C 1
ATOM 652 O O . LYS A 1 82 ? 9.132 6.475 6.663 1.00 86.94 82 LYS A O 1
ATOM 657 N N . ARG A 1 83 ? 7.711 7.052 5.022 1.00 81.62 83 ARG A N 1
ATOM 658 C CA . ARG A 1 83 ? 8.104 6.028 4.061 1.00 81.62 83 ARG A CA 1
ATOM 659 C C . ARG A 1 83 ? 8.298 6.691 2.699 1.00 81.62 83 ARG A C 1
ATOM 661 O O . ARG A 1 83 ? 7.433 7.482 2.326 1.00 81.62 83 ARG A O 1
ATOM 668 N N . PRO A 1 84 ? 9.370 6.361 1.957 1.00 77.00 84 PRO A N 1
ATOM 669 C CA . PRO A 1 84 ? 9.537 6.871 0.606 1.00 77.00 84 PRO A CA 1
ATOM 670 C C . PRO A 1 84 ? 8.365 6.443 -0.280 1.00 77.00 84 PRO A C 1
ATOM 672 O O . PRO A 1 84 ? 7.811 5.346 -0.123 1.00 77.00 84 PRO A O 1
ATOM 675 N N . GLU A 1 85 ? 7.998 7.332 -1.198 1.00 77.19 85 GLU A N 1
ATOM 676 C CA . GLU A 1 85 ? 7.060 7.045 -2.277 1.00 77.19 85 GLU A CA 1
ATOM 677 C C . GLU A 1 85 ? 7.536 5.831 -3.083 1.00 77.19 85 GLU A C 1
ATOM 679 O O . GLU A 1 85 ? 8.738 5.577 -3.211 1.00 77.19 85 GLU A O 1
ATOM 684 N N . LEU A 1 86 ? 6.600 5.068 -3.651 1.00 72.44 86 LEU A N 1
ATOM 685 C CA . LEU A 1 86 ? 6.974 4.119 -4.691 1.00 72.44 86 LEU A CA 1
ATOM 686 C C . LEU A 1 86 ? 7.441 4.916 -5.918 1.00 72.44 86 LEU A C 1
ATOM 688 O O . LEU A 1 86 ? 6.607 5.483 -6.624 1.00 72.44 86 LEU A O 1
ATOM 692 N N . ASP A 1 87 ? 8.747 4.927 -6.179 1.00 70.69 87 ASP A N 1
ATOM 693 C CA . ASP A 1 87 ? 9.318 5.440 -7.423 1.00 70.69 87 ASP A CA 1
ATOM 694 C C . ASP A 1 87 ? 9.589 4.281 -8.398 1.00 70.69 87 ASP A C 1
ATOM 696 O O . ASP A 1 87 ? 10.615 3.605 -8.300 1.00 70.69 87 ASP A O 1
ATOM 700 N N . PRO A 1 88 ? 8.674 4.000 -9.344 1.00 66.69 88 PRO A N 1
ATOM 701 C CA . PRO A 1 88 ? 8.913 2.981 -10.357 1.00 66.69 88 PRO A CA 1
ATOM 702 C C . PRO A 1 88 ? 9.929 3.436 -11.418 1.00 66.69 88 PRO A C 1
ATOM 704 O O . PRO A 1 88 ? 10.278 2.632 -12.279 1.00 66.69 88 PRO A O 1
ATOM 707 N N . GLY A 1 89 ? 10.389 4.695 -11.401 1.00 67.62 89 GLY A N 1
ATOM 708 C CA . GLY A 1 89 ? 11.239 5.281 -12.436 1.00 67.62 89 GLY A CA 1
ATOM 709 C C . GLY A 1 89 ? 12.521 4.491 -12.675 1.00 67.62 89 GLY A C 1
ATOM 710 O O . GLY A 1 89 ? 12.816 4.139 -13.815 1.00 67.62 89 GLY A O 1
ATOM 711 N N . GLU A 1 90 ? 13.234 4.124 -11.611 1.00 68.50 90 GLU A N 1
ATOM 712 C CA . GLU A 1 90 ? 14.466 3.330 -11.710 1.00 68.50 90 GLU A CA 1
ATOM 713 C C . GLU A 1 90 ? 14.211 1.943 -12.332 1.00 68.50 90 GLU A C 1
ATOM 715 O O . GLU A 1 90 ? 14.945 1.483 -13.208 1.00 68.50 90 GLU A O 1
ATOM 720 N N . GLN A 1 91 ? 13.120 1.286 -11.933 1.00 68.56 91 GLN A N 1
ATOM 721 C CA . GLN A 1 91 ? 12.743 -0.035 -12.442 1.00 68.56 91 GLN A CA 1
ATOM 722 C C . GLN A 1 91 ? 12.318 0.025 -13.913 1.00 68.56 91 GLN A C 1
ATOM 724 O O . GLN A 1 91 ? 12.680 -0.857 -14.692 1.00 68.56 91 GLN A O 1
ATOM 729 N N . ILE A 1 92 ? 11.602 1.082 -14.308 1.00 71.44 92 ILE A N 1
ATOM 730 C CA . ILE A 1 92 ? 11.226 1.341 -15.701 1.00 71.44 92 ILE A CA 1
ATOM 731 C C . ILE A 1 92 ? 12.477 1.605 -16.543 1.00 71.44 92 ILE A C 1
ATOM 733 O O . ILE A 1 92 ? 12.624 1.009 -17.606 1.00 71.44 92 ILE A O 1
ATOM 737 N N . GLN A 1 93 ? 13.411 2.433 -16.068 1.00 70.31 93 GLN A N 1
ATOM 738 C CA . GLN A 1 93 ? 14.666 2.701 -16.779 1.00 70.31 93 GLN A CA 1
ATOM 739 C C . GLN A 1 93 ? 15.483 1.426 -16.981 1.00 70.31 93 GLN A C 1
ATOM 741 O O . GLN A 1 93 ? 15.972 1.167 -18.082 1.00 70.31 93 GLN A O 1
ATOM 746 N N . LYS A 1 94 ? 15.588 0.591 -15.943 1.00 73.38 94 LYS A N 1
ATOM 747 C CA . LYS A 1 94 ? 16.264 -0.704 -16.038 1.00 73.38 94 LYS A CA 1
ATOM 748 C C . LYS A 1 94 ? 15.605 -1.610 -17.080 1.00 73.38 94 LYS A C 1
ATOM 750 O O . LYS A 1 94 ? 16.310 -2.169 -17.917 1.00 73.38 94 LYS A O 1
ATOM 755 N N . 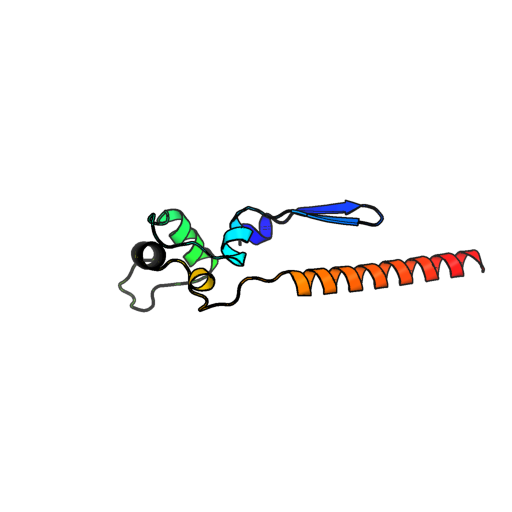LEU A 1 95 ? 14.274 -1.689 -17.080 1.00 77.69 95 LEU A N 1
ATOM 756 C CA . LEU A 1 95 ? 13.517 -2.477 -18.053 1.00 77.69 95 LEU A CA 1
ATOM 757 C C . LEU A 1 95 ? 13.735 -1.976 -19.492 1.00 77.69 95 LEU A C 1
ATOM 759 O O . LEU A 1 95 ? 13.978 -2.776 -20.392 1.00 77.69 95 LEU A O 1
ATOM 763 N N . VAL A 1 96 ? 13.711 -0.656 -19.708 1.00 76.94 96 VAL A N 1
ATOM 764 C CA . VAL A 1 96 ? 13.968 -0.033 -21.019 1.00 76.94 96 VAL A CA 1
ATOM 765 C C . VAL A 1 96 ? 15.396 -0.305 -21.501 1.00 76.94 96 VAL A C 1
ATOM 767 O O . VAL A 1 96 ? 15.603 -0.607 -22.681 1.00 76.94 96 VAL A O 1
ATOM 770 N N . MET A 1 97 ? 16.388 -0.246 -20.606 1.00 73.06 97 MET A N 1
ATOM 771 C CA . MET A 1 97 ? 17.778 -0.575 -20.939 1.00 73.06 97 MET A CA 1
ATOM 772 C C . MET A 1 97 ? 17.946 -2.052 -21.307 1.00 73.06 97 MET A C 1
ATOM 774 O O . MET A 1 97 ? 18.642 -2.371 -22.273 1.00 73.06 97 MET A O 1
ATOM 778 N N . GLU A 1 98 ? 17.323 -2.960 -20.556 1.00 80.31 98 GLU A N 1
ATOM 779 C CA . GLU A 1 98 ? 17.352 -4.399 -20.835 1.00 80.31 98 GLU A CA 1
ATOM 780 C C . GLU A 1 98 ? 16.677 -4.726 -22.172 1.00 80.31 98 GLU A C 1
ATOM 782 O O . GLU A 1 98 ? 17.255 -5.447 -22.988 1.00 80.31 98 GLU A O 1
ATOM 787 N N . PHE A 1 99 ? 15.515 -4.126 -22.443 1.00 79.31 99 PHE A N 1
ATOM 788 C CA . PHE A 1 99 ? 14.818 -4.260 -23.721 1.00 79.31 99 PHE A CA 1
ATOM 789 C C . PHE A 1 99 ? 15.677 -3.769 -24.892 1.00 79.31 99 PHE A C 1
ATOM 791 O O . PHE A 1 99 ? 15.923 -4.523 -25.834 1.00 79.31 99 PHE A O 1
ATOM 798 N N . SER A 1 100 ? 16.226 -2.553 -24.796 1.00 78.75 100 SER A N 1
ATOM 799 C CA . SER A 1 100 ? 17.098 -1.969 -25.828 1.00 78.75 100 SER A CA 1
ATOM 800 C C . SER A 1 100 ? 18.314 -2.851 -26.127 1.00 78.75 100 SER A C 1
ATOM 802 O O . SER A 1 100 ? 18.693 -3.034 -27.288 1.00 78.75 100 SER A O 1
ATOM 804 N N . ARG A 1 101 ? 18.918 -3.446 -25.087 1.00 78.62 101 ARG A N 1
ATOM 805 C CA . ARG A 1 101 ? 20.024 -4.405 -25.238 1.00 78.62 101 ARG A CA 1
ATOM 806 C C . ARG A 1 101 ? 19.580 -5.679 -25.949 1.00 78.62 101 ARG A C 1
ATOM 808 O O . ARG A 1 101 ? 20.316 -6.168 -26.804 1.00 78.62 101 ARG A O 1
ATOM 815 N N . SER A 1 102 ? 18.405 -6.204 -25.606 1.00 81.25 102 SER A N 1
ATOM 816 C CA . SER A 1 102 ? 17.841 -7.405 -26.227 1.00 81.25 102 SER A CA 1
ATOM 817 C C . SER A 1 102 ? 17.573 -7.193 -27.717 1.00 81.25 102 SER A C 1
ATOM 819 O O . SER A 1 102 ? 18.081 -7.956 -28.535 1.00 81.25 102 SER A O 1
ATOM 821 N N . VAL A 1 103 ? 16.867 -6.117 -28.080 1.00 85.00 103 VAL A N 1
ATOM 822 C CA . VAL A 1 103 ? 16.560 -5.777 -29.482 1.00 85.00 103 VAL A CA 1
ATOM 823 C C . VAL A 1 103 ? 17.843 -5.578 -30.286 1.00 85.00 103 VAL A C 1
ATOM 825 O O . VAL A 1 103 ? 18.022 -6.185 -31.338 1.00 85.00 103 VAL A O 1
ATOM 828 N N . SER A 1 104 ? 18.797 -4.807 -29.753 1.00 83.56 104 SER A N 1
ATOM 829 C CA . SER A 1 104 ? 20.085 -4.574 -30.421 1.00 83.56 104 SER A CA 1
ATOM 830 C C . SER A 1 104 ? 20.868 -5.867 -30.663 1.00 83.56 104 SER A C 1
ATOM 832 O O . SER A 1 104 ? 21.562 -6.000 -31.672 1.00 83.56 104 SER A O 1
ATOM 834 N N . LYS A 1 105 ? 20.799 -6.822 -29.729 1.00 84.38 105 LYS A N 1
ATOM 835 C CA . LYS A 1 105 ? 21.470 -8.119 -29.857 1.00 84.38 105 LYS A CA 1
ATOM 836 C C . LYS A 1 105 ? 20.823 -8.971 -30.946 1.00 84.38 105 LYS A C 1
ATOM 838 O O . LYS A 1 105 ? 21.557 -9.597 -31.707 1.00 84.38 105 LYS A O 1
ATOM 843 N N . GLU A 1 106 ? 19.496 -8.990 -31.017 1.00 85.56 106 GLU A N 1
ATOM 844 C CA . GLU A 1 106 ? 18.760 -9.779 -32.007 1.00 85.56 106 GLU A CA 1
ATOM 845 C C . GLU A 1 106 ? 18.951 -9.217 -33.422 1.00 85.56 106 GLU A C 1
ATOM 847 O O . GLU A 1 106 ? 19.402 -9.948 -34.301 1.00 85.56 106 GLU A O 1
ATOM 852 N N . LEU A 1 107 ? 18.811 -7.897 -33.606 1.00 81.38 107 LEU A N 1
ATOM 853 C CA . LEU A 1 107 ? 19.084 -7.229 -34.888 1.00 81.38 107 LEU A CA 1
ATOM 854 C C . LEU A 1 107 ? 20.510 -7.501 -35.396 1.00 81.38 107 LEU A C 1
ATOM 856 O O . LEU A 1 107 ? 20.730 -7.776 -36.573 1.00 81.38 107 LEU A O 1
ATOM 860 N N . ARG A 1 108 ? 21.511 -7.481 -34.503 1.00 83.44 108 ARG A N 1
ATOM 861 C CA . ARG A 1 108 ? 22.902 -7.806 -34.869 1.00 83.44 108 ARG A CA 1
ATOM 862 C C . ARG A 1 108 ? 23.081 -9.253 -35.329 1.00 83.44 108 ARG A C 1
ATOM 864 O O . ARG A 1 108 ? 23.955 -9.502 -36.160 1.00 83.44 108 ARG A O 1
ATOM 871 N N . LYS A 1 109 ? 22.328 -10.207 -34.772 1.00 86.81 109 LYS A N 1
ATOM 872 C CA . LYS A 1 109 ? 22.375 -11.605 -35.227 1.00 86.81 109 LYS A CA 1
ATOM 873 C C . LYS A 1 109 ? 21.758 -11.741 -36.613 1.00 86.81 109 LYS A C 1
ATOM 875 O O . LYS A 1 109 ? 22.364 -12.395 -37.453 1.00 86.81 109 LYS A O 1
ATOM 880 N N . GLU A 1 110 ? 20.613 -11.108 -36.854 1.00 82.81 110 GLU A N 1
ATOM 881 C CA . GLU A 1 110 ? 19.935 -11.156 -38.154 1.00 82.81 110 GLU A CA 1
ATOM 882 C C . GLU A 1 110 ? 20.790 -10.539 -39.262 1.00 82.81 110 GLU A C 1
ATOM 884 O O . GLU A 1 110 ? 21.018 -11.179 -40.285 1.00 82.81 110 GLU A O 1
ATOM 889 N N . ILE A 1 111 ? 21.386 -9.364 -39.030 1.00 80.56 111 ILE A N 1
ATOM 890 C CA . ILE A 1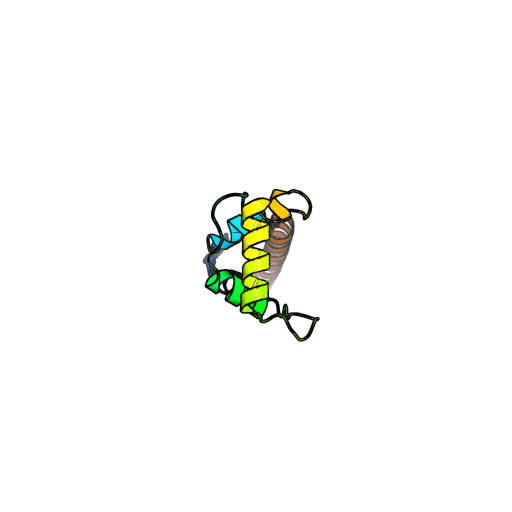 111 ? 22.298 -8.733 -40.003 1.00 80.56 111 ILE A CA 1
ATOM 891 C C . ILE A 1 111 ? 23.484 -9.652 -40.338 1.00 80.56 111 ILE A C 1
ATOM 893 O O . ILE A 1 111 ? 23.879 -9.752 -41.501 1.00 80.56 111 ILE A O 1
ATOM 897 N N . LYS A 1 112 ? 24.045 -10.344 -39.334 1.00 80.62 112 LYS A N 1
ATOM 898 C CA . LYS A 1 112 ? 25.119 -11.331 -39.538 1.00 80.62 112 LYS A CA 1
ATOM 899 C C . LYS A 1 112 ? 24.656 -12.575 -40.293 1.00 80.62 112 LYS A C 1
ATOM 901 O O . LYS A 1 112 ? 25.469 -13.159 -40.997 1.00 80.62 112 LYS A O 1
ATOM 906 N N . ALA A 1 113 ? 23.407 -12.996 -40.115 1.00 77.06 113 ALA A N 1
ATOM 907 C CA . ALA A 1 113 ? 22.836 -14.131 -40.829 1.00 77.06 113 ALA A CA 1
ATOM 908 C C . ALA A 1 113 ? 22.552 -13.802 -42.303 1.00 77.06 113 ALA A C 1
ATOM 910 O O . ALA A 1 113 ? 22.659 -14.689 -43.135 1.00 77.06 113 ALA A O 1
ATOM 911 N N . ILE A 1 114 ? 22.243 -12.539 -42.625 1.00 79.12 114 ILE A N 1
ATOM 912 C CA . ILE A 1 114 ? 22.012 -12.064 -44.001 1.00 79.12 114 ILE A CA 1
ATOM 913 C C . ILE A 1 114 ? 23.328 -11.890 -44.784 1.00 79.12 114 ILE A C 1
ATOM 915 O O . ILE A 1 114 ? 23.353 -12.082 -45.993 1.00 79.12 114 ILE A O 1
ATOM 919 N N . HIS A 1 115 ? 24.424 -11.521 -44.111 1.00 61.62 115 HIS A N 1
ATOM 920 C CA . HIS A 1 115 ? 25.748 -11.326 -44.733 1.00 61.62 115 HIS A CA 1
ATOM 921 C C . HIS A 1 115 ? 26.614 -12.599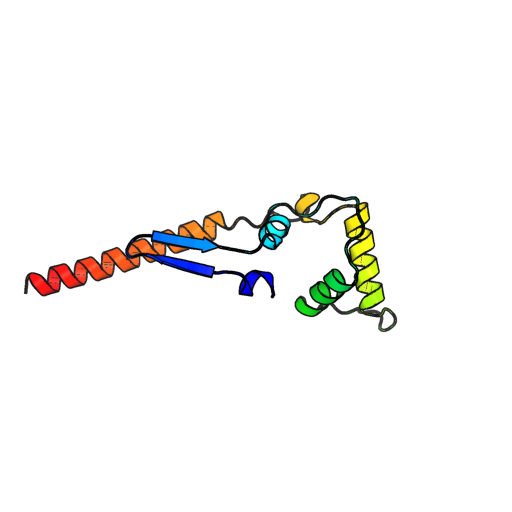 -44.781 1.00 61.62 115 HIS A C 1
ATOM 923 O O . HIS A 1 115 ? 27.824 -12.509 -45.005 1.00 61.62 115 HIS A O 1
ATOM 929 N N . LYS A 1 116 ? 26.025 -13.769 -44.532 1.00 53.34 116 LYS A N 1
ATOM 930 C CA . LYS A 1 116 ? 26.692 -15.069 -44.590 1.00 53.34 116 LYS A CA 1
ATOM 931 C C . LYS A 1 116 ? 26.031 -15.933 -45.653 1.00 53.34 116 LYS A C 1
ATOM 933 O O . LYS A 1 116 ? 26.788 -16.651 -46.338 1.00 53.34 116 LYS A O 1
#